Protein AF-A0A7S3BMH5-F1 (afdb_monomer)

Nearest PDB structures (foldseek):
  4hxt-assembly1_A  TM=9.741E-01  e=1.001E-05  synthetic construct
  5mfg-assembly1_C  TM=8.991E-01  e=2.736E-06  synthetic construct
  5mfg-assembly1_B  TM=8.985E-01  e=3.023E-06  synthetic construct
  5mfm-assembly5_E  TM=9.308E-01  e=2.117E-05  synthetic construct
  5mfo-assembly2_B  TM=9.147E-01  e=2.117E-05  synthetic construct

Foldseek 3Di:
DLVVLVVCVVVVVQLVLLVQCPDPDVVSNLVSLQNLLVQLQNDLVSLVVNVVSPNLLSLLVQLPPPDLSSNLSSLSNLLSSLLDVVCLVVNVVSVNLVSLVVCLVPHDPRSVVSSVSSVVSSPD

Structure (mmCIF, N/CA/C/O backbone):
data_AF-A0A7S3BMH5-F1
#
_entry.id   AF-A0A7S3BMH5-F1
#
loop_
_atom_site.group_PDB
_atom_site.id
_atom_site.type_symbol
_atom_site.label_atom_id
_atom_site.label_alt_id
_atom_site.label_comp_id
_atom_site.label_asym_id
_atom_site.label_entity_id
_atom_site.label_seq_id
_atom_site.pdbx_PDB_ins_code
_atom_site.Cartn_x
_atom_site.Cartn_y
_atom_site.Cartn_z
_atom_site.occupancy
_atom_site.B_iso_or_equiv
_atom_site.auth_seq_id
_atom_site.auth_comp_id
_atom_site.auth_asym_id
_atom_site.auth_atom_id
_atom_site.pdbx_PDB_model_num
ATOM 1 N N . SER A 1 1 ? 14.557 -10.795 2.566 1.00 72.88 1 SER A N 1
ATOM 2 C CA . SER A 1 1 ? 15.758 -10.285 1.864 1.00 72.88 1 SER A CA 1
ATOM 3 C C . SER A 1 1 ? 15.344 -9.810 0.478 1.00 72.88 1 SER A C 1
ATOM 5 O O . SER A 1 1 ? 14.370 -10.349 -0.036 1.00 72.88 1 SER A O 1
ATOM 7 N N . LYS A 1 2 ? 16.053 -8.846 -0.133 1.00 78.81 2 LYS A N 1
ATOM 8 C CA . LYS A 1 2 ? 15.723 -8.331 -1.483 1.00 78.81 2 LYS A CA 1
ATOM 9 C C . LYS A 1 2 ? 15.552 -9.442 -2.527 1.00 78.81 2 LYS A C 1
ATOM 11 O O . LYS A 1 2 ? 14.577 -9.452 -3.258 1.00 78.81 2 LYS A O 1
ATOM 16 N N . ARG A 1 3 ? 16.397 -10.475 -2.455 1.00 85.69 3 ARG A N 1
ATOM 17 C CA . ARG A 1 3 ? 16.303 -11.676 -3.298 1.00 85.69 3 ARG A CA 1
ATOM 18 C C . ARG A 1 3 ? 14.960 -12.418 -3.211 1.00 85.69 3 ARG A C 1
ATOM 20 O O . ARG A 1 3 ? 14.503 -12.963 -4.201 1.00 85.69 3 ARG A O 1
ATOM 27 N N . MET A 1 4 ? 14.326 -12.468 -2.036 1.00 89.00 4 MET A N 1
ATOM 28 C CA . MET A 1 4 ? 12.993 -13.075 -1.899 1.00 89.00 4 MET A CA 1
ATOM 29 C C . MET A 1 4 ? 11.909 -12.189 -2.522 1.00 89.00 4 MET A C 1
ATOM 31 O O . MET A 1 4 ? 10.960 -12.700 -3.099 1.00 89.00 4 MET A O 1
ATOM 35 N N . GLN A 1 5 ? 12.055 -10.867 -2.423 1.00 87.19 5 GLN A N 1
ATOM 36 C CA . GLN A 1 5 ? 11.116 -9.923 -3.032 1.00 87.19 5 GLN A CA 1
ATOM 37 C C . GLN A 1 5 ? 11.169 -10.010 -4.560 1.00 87.19 5 GLN A C 1
ATOM 39 O O . GLN A 1 5 ? 10.122 -10.072 -5.188 1.00 87.19 5 GLN A O 1
ATOM 44 N N . GLU A 1 6 ? 12.366 -10.105 -5.141 1.00 86.75 6 GLU A N 1
ATOM 45 C CA . GLU A 1 6 ? 12.558 -10.336 -6.581 1.00 86.75 6 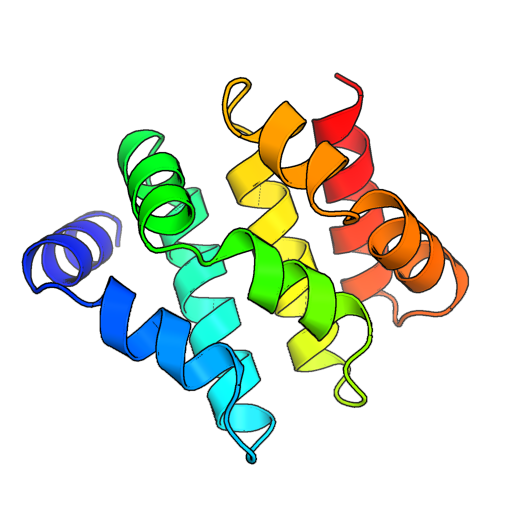GLU A CA 1
ATOM 46 C C . GLU A 1 6 ? 11.876 -11.635 -7.036 1.00 86.75 6 GLU A C 1
ATOM 48 O O . GLU A 1 6 ? 11.048 -11.602 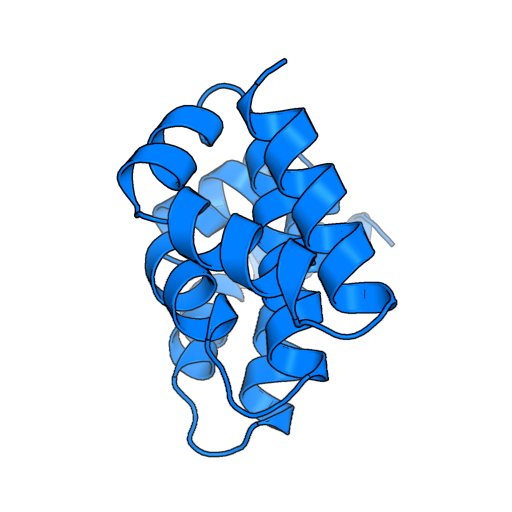-7.938 1.00 86.75 6 GLU A O 1
ATOM 53 N N . LEU A 1 7 ? 12.105 -12.752 -6.334 1.00 90.06 7 LEU A N 1
ATOM 54 C CA . LEU A 1 7 ? 11.458 -14.032 -6.657 1.00 90.06 7 LEU A CA 1
ATOM 55 C C . LEU A 1 7 ? 9.923 -13.976 -6.588 1.00 90.06 7 LEU A C 1
ATOM 57 O O . LEU A 1 7 ? 9.253 -14.620 -7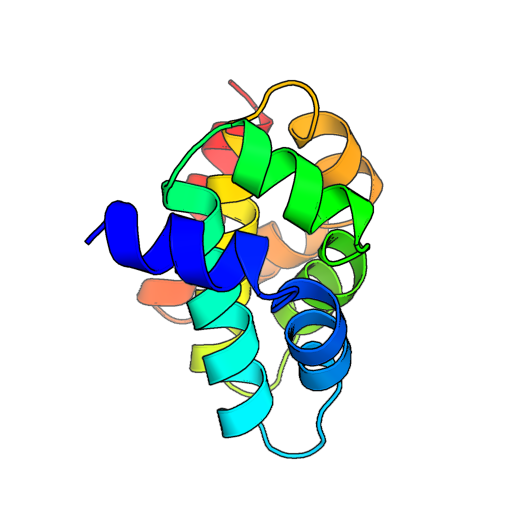.388 1.00 90.06 7 LEU A O 1
ATOM 61 N N . LEU A 1 8 ? 9.356 -13.228 -5.636 1.00 89.25 8 LEU A N 1
ATOM 62 C CA . LEU A 1 8 ? 7.904 -13.041 -5.541 1.00 89.25 8 LEU A CA 1
ATOM 63 C C . LEU A 1 8 ? 7.355 -12.233 -6.722 1.00 89.25 8 LEU A C 1
ATOM 65 O O . LEU A 1 8 ? 6.284 -12.553 -7.240 1.00 89.25 8 LEU A O 1
ATOM 69 N N . MET A 1 9 ? 8.075 -11.194 -7.144 1.00 90.88 9 MET A N 1
ATOM 70 C CA . MET A 1 9 ? 7.708 -10.391 -8.312 1.00 90.88 9 MET A CA 1
ATOM 71 C C . MET A 1 9 ? 7.758 -11.243 -9.585 1.00 90.88 9 MET A C 1
ATOM 73 O O . MET A 1 9 ? 6.779 -11.268 -10.328 1.00 90.88 9 MET A O 1
ATOM 77 N N . ASP A 1 10 ? 8.830 -12.019 -9.771 1.00 89.38 10 ASP A N 1
ATOM 78 C CA . ASP A 1 10 ? 9.000 -12.932 -10.910 1.00 89.38 10 ASP A CA 1
ATOM 79 C C . ASP A 1 10 ? 7.932 -14.039 -10.941 1.00 89.38 10 ASP A C 1
ATOM 81 O O . ASP A 1 10 ? 7.543 -14.512 -12.008 1.00 89.38 10 ASP A O 1
ATOM 85 N N . ALA A 1 11 ? 7.415 -14.436 -9.774 1.00 92.69 11 ALA A N 1
ATOM 86 C CA . ALA A 1 11 ? 6.322 -15.399 -9.646 1.00 92.69 11 ALA A CA 1
ATOM 87 C C . ALA A 1 11 ? 4.925 -14.803 -9.916 1.00 92.69 11 ALA A C 1
ATOM 89 O O . ALA A 1 11 ? 3.930 -15.520 -9.798 1.00 92.69 11 ALA A O 1
ATOM 90 N N . GLY A 1 12 ? 4.821 -13.513 -10.255 1.00 93.19 12 GLY A N 1
ATOM 91 C CA . GLY A 1 12 ? 3.544 -12.864 -10.559 1.00 93.19 12 GLY A CA 1
ATOM 92 C C . GLY A 1 12 ? 2.664 -12.647 -9.326 1.00 93.19 12 GLY A C 1
ATOM 93 O O . GLY A 1 12 ? 1.454 -12.849 -9.386 1.00 93.19 12 GLY A O 1
ATOM 94 N N . CYS A 1 13 ? 3.250 -12.253 -8.189 1.00 95.38 13 CYS A N 1
ATOM 95 C CA . CYS A 1 13 ? 2.489 -12.041 -6.952 1.00 95.38 13 CYS A CA 1
ATOM 96 C C . CYS A 1 13 ? 1.561 -10.811 -6.964 1.00 95.38 13 CYS A C 1
ATOM 98 O O . CYS A 1 13 ? 0.668 -10.733 -6.125 1.00 95.38 13 CYS A O 1
ATOM 100 N N . LEU A 1 14 ? 1.747 -9.848 -7.874 1.00 97.25 14 LEU A N 1
ATOM 101 C CA . LEU A 1 14 ? 1.022 -8.574 -7.818 1.00 97.25 14 LEU A CA 1
ATOM 102 C C . LEU A 1 14 ? -0.493 -8.696 -8.075 1.00 97.25 14 LEU A C 1
ATOM 104 O O . LEU A 1 14 ? -1.239 -8.203 -7.228 1.00 97.25 14 LEU A O 1
ATOM 108 N N . PRO A 1 15 ? -0.983 -9.377 -9.135 1.00 97.81 15 PRO A N 1
ATOM 109 C CA . PRO A 1 15 ? -2.422 -9.494 -9.376 1.00 97.81 15 PRO A CA 1
ATOM 110 C C . PRO A 1 15 ? -3.230 -10.041 -8.182 1.00 97.81 15 PRO A C 1
ATOM 112 O O . PRO A 1 15 ? -4.220 -9.411 -7.799 1.00 97.81 15 PRO A O 1
ATOM 115 N N . PRO A 1 16 ? -2.841 -11.160 -7.524 1.00 97.44 16 PRO A N 1
ATOM 116 C CA . PRO A 1 16 ? -3.592 -11.644 -6.367 1.00 97.44 16 PRO A CA 1
ATOM 117 C C . PRO A 1 16 ? -3.489 -10.701 -5.161 1.00 97.44 16 PRO A C 1
ATOM 119 O O . PRO A 1 16 ? -4.476 -10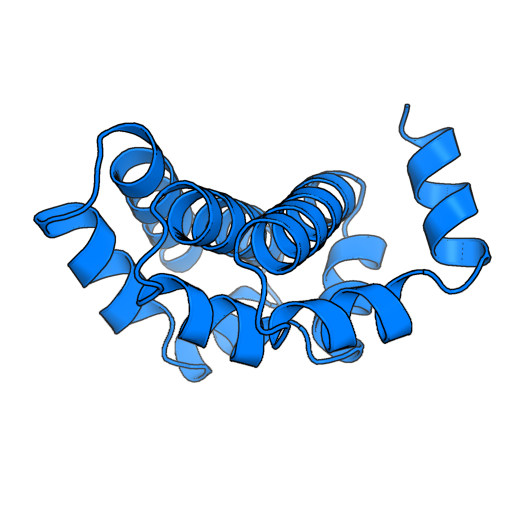.539 -4.446 1.00 97.44 16 PRO A O 1
ATOM 122 N N . LEU A 1 17 ? -2.344 -10.040 -4.949 1.00 97.56 17 LEU A N 1
ATOM 123 C CA . LEU A 1 17 ? -2.192 -9.067 -3.863 1.00 97.56 17 LEU A CA 1
ATOM 124 C C . LEU A 1 17 ? -3.096 -7.847 -4.062 1.00 97.56 17 LEU A C 1
ATOM 126 O O . LEU A 1 17 ? -3.732 -7.411 -3.107 1.00 97.56 17 LEU 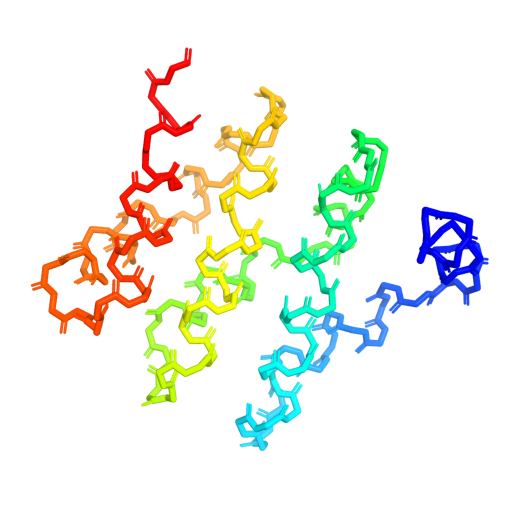A O 1
ATOM 130 N N . VAL A 1 18 ? -3.184 -7.315 -5.285 1.00 98.12 18 VAL A N 1
ATOM 131 C CA . VAL A 1 18 ? -4.060 -6.174 -5.598 1.00 98.12 18 VAL A CA 1
ATOM 132 C C . VAL A 1 18 ? -5.530 -6.556 -5.442 1.00 98.12 18 VAL A C 1
ATOM 134 O O . VAL A 1 18 ? -6.293 -5.787 -4.859 1.00 98.12 18 VAL A O 1
ATOM 137 N N . ALA A 1 19 ? -5.926 -7.760 -5.865 1.00 97.69 19 ALA A N 1
ATOM 138 C CA . ALA A 1 19 ? -7.289 -8.253 -5.660 1.00 97.69 19 ALA A CA 1
ATOM 139 C C . ALA A 1 19 ? -7.662 -8.357 -4.167 1.00 97.69 19 ALA A C 1
ATOM 141 O O . ALA A 1 19 ? -8.774 -8.004 -3.776 1.00 97.69 19 ALA A O 1
ATOM 142 N N . GLN A 1 20 ? -6.722 -8.787 -3.320 1.00 97.81 20 GLN A N 1
ATOM 143 C CA . GLN A 1 20 ? -6.933 -8.945 -1.877 1.00 97.81 20 GLN A CA 1
ATOM 144 C C . GLN A 1 20 ? -7.050 -7.624 -1.100 1.00 97.81 20 GLN A C 1
ATOM 146 O O . GLN A 1 20 ? -7.473 -7.636 0.055 1.00 97.81 20 GLN A O 1
ATOM 151 N N . LEU A 1 21 ? -6.741 -6.474 -1.710 1.00 97.56 21 LEU A N 1
ATOM 152 C CA . LEU A 1 21 ? -6.955 -5.165 -1.079 1.00 97.56 21 LEU A CA 1
ATOM 153 C C . LEU A 1 21 ? -8.442 -4.858 -0.840 1.00 97.56 21 LEU A C 1
ATOM 155 O O . LEU A 1 21 ? -8.758 -4.061 0.036 1.00 97.56 21 LEU A O 1
ATOM 159 N N . GLY A 1 22 ? -9.346 -5.505 -1.581 1.00 96.00 22 GLY A N 1
ATOM 160 C CA . GLY A 1 22 ? -10.799 -5.379 -1.424 1.00 96.00 22 GLY A CA 1
ATOM 161 C C . GLY A 1 22 ? -11.461 -6.513 -0.636 1.00 96.00 22 GLY A C 1
ATOM 162 O O . GLY A 1 22 ? -12.683 -6.638 -0.686 1.00 96.00 22 GLY A O 1
ATOM 163 N N . ASP A 1 23 ? -10.690 -7.370 0.041 1.00 98.12 23 ASP A N 1
ATOM 164 C CA . ASP A 1 23 ? -11.239 -8.518 0.771 1.00 98.12 23 ASP A CA 1
ATOM 165 C C . ASP A 1 23 ? -12.140 -8.083 1.943 1.00 98.12 23 ASP A C 1
ATOM 167 O O . ASP A 1 23 ? -11.951 -7.021 2.540 1.00 98.12 23 ASP A O 1
ATOM 171 N N . ALA A 1 24 ? -13.119 -8.913 2.304 1.00 96.88 24 ALA A N 1
ATOM 172 C CA . ALA A 1 24 ? -14.000 -8.648 3.437 1.00 96.88 24 ALA A CA 1
ATOM 173 C C . ALA A 1 24 ? -13.248 -8.701 4.781 1.00 96.88 24 ALA A C 1
ATOM 175 O O . ALA A 1 24 ? -13.585 -7.952 5.704 1.00 96.88 24 ALA A O 1
ATOM 176 N N . ASP A 1 25 ? -12.214 -9.538 4.887 1.00 97.75 25 ASP A N 1
ATOM 177 C CA . ASP A 1 25 ? -11.417 -9.687 6.101 1.00 97.75 25 ASP A CA 1
ATOM 178 C C . ASP A 1 25 ? -10.337 -8.585 6.201 1.00 97.75 25 ASP A C 1
ATOM 180 O O . ASP A 1 25 ? -9.437 -8.512 5.353 1.00 97.75 25 ASP A O 1
ATOM 184 N N . PRO A 1 26 ? -10.367 -7.730 7.245 1.00 97.31 26 PRO A N 1
ATOM 185 C CA . PRO A 1 26 ? -9.351 -6.698 7.446 1.00 97.31 26 PRO A CA 1
ATOM 186 C C . PRO A 1 26 ? -7.929 -7.255 7.578 1.00 97.31 26 PRO A C 1
ATOM 188 O O . PRO A 1 26 ? -6.986 -6.584 7.166 1.00 97.31 26 PRO A O 1
ATOM 191 N N . GLN A 1 27 ? -7.741 -8.472 8.094 1.00 97.62 27 GLN A N 1
ATOM 192 C CA . GLN A 1 27 ? -6.414 -9.087 8.182 1.00 97.62 27 GLN A CA 1
ATOM 193 C C . GLN A 1 27 ? -5.868 -9.451 6.800 1.00 97.62 27 GLN A C 1
ATOM 195 O O . GLN A 1 27 ? -4.677 -9.270 6.544 1.00 97.62 27 GLN A O 1
ATOM 200 N N . VAL A 1 28 ? -6.727 -9.909 5.885 1.00 98.06 28 VAL A N 1
ATOM 201 C CA . VAL A 1 28 ? -6.333 -10.175 4.494 1.00 98.06 28 VAL A CA 1
ATOM 202 C C . VAL A 1 28 ? -5.926 -8.870 3.814 1.00 98.06 28 VAL A C 1
ATOM 204 O O . VAL A 1 28 ? -4.818 -8.786 3.277 1.00 98.06 28 VAL A O 1
ATOM 207 N N . ARG A 1 29 ? -6.749 -7.820 3.938 1.00 98.06 29 ARG A N 1
ATOM 208 C CA . ARG A 1 29 ? -6.427 -6.484 3.410 1.00 98.06 29 ARG A CA 1
ATOM 209 C C . ARG A 1 29 ? -5.120 -5.934 3.984 1.00 98.06 29 ARG A C 1
ATOM 211 O O . ARG A 1 29 ? -4.267 -5.447 3.239 1.00 98.06 29 ARG A O 1
ATOM 218 N N . ALA A 1 30 ? -4.930 -6.037 5.300 1.00 97.81 30 ALA A N 1
ATOM 219 C CA . ALA A 1 30 ? -3.735 -5.558 5.987 1.00 97.81 30 ALA A CA 1
ATOM 220 C C . ALA A 1 30 ? -2.478 -6.296 5.515 1.00 97.81 30 ALA A C 1
ATOM 222 O O . ALA A 1 30 ? -1.457 -5.655 5.258 1.00 97.81 30 ALA A O 1
ATOM 223 N N . ASN A 1 31 ? -2.540 -7.620 5.368 1.00 97.88 31 ASN A N 1
ATOM 224 C CA . ASN A 1 31 ? -1.411 -8.422 4.899 1.00 97.88 31 ASN A CA 1
ATOM 225 C C . ASN A 1 31 ? -1.078 -8.133 3.431 1.00 97.88 31 ASN A C 1
ATOM 227 O O . ASN A 1 31 ? 0.102 -8.012 3.088 1.00 97.88 31 ASN A O 1
ATOM 231 N N . ALA A 1 32 ? -2.090 -7.952 2.580 1.00 98.25 32 ALA A N 1
ATOM 232 C CA . ALA A 1 32 ? -1.897 -7.560 1.187 1.00 98.25 32 ALA A CA 1
ATOM 233 C C . ALA A 1 32 ? -1.209 -6.187 1.088 1.00 98.25 32 ALA A C 1
ATOM 235 O O . ALA A 1 32 ? -0.141 -6.069 0.480 1.00 98.25 32 ALA A O 1
ATOM 236 N N . ALA A 1 33 ? -1.735 -5.171 1.780 1.00 98.25 33 ALA A N 1
ATOM 237 C CA . ALA A 1 33 ? -1.134 -3.837 1.813 1.00 98.25 33 ALA A CA 1
ATOM 238 C C . ALA A 1 33 ? 0.274 -3.835 2.432 1.00 98.25 33 ALA A C 1
ATOM 240 O O . ALA A 1 33 ? 1.171 -3.171 1.916 1.00 98.25 33 ALA A O 1
ATOM 241 N N . GLY A 1 34 ? 0.504 -4.605 3.500 1.00 97.62 34 GLY A N 1
ATOM 242 C CA . GLY A 1 34 ? 1.817 -4.731 4.144 1.00 97.62 34 GLY A CA 1
ATOM 243 C C . GLY A 1 34 ? 2.858 -5.408 3.246 1.00 97.62 34 GLY A C 1
ATOM 244 O O . GLY A 1 34 ? 4.033 -5.024 3.231 1.00 97.62 34 GLY A O 1
ATOM 245 N N . THR A 1 35 ? 2.420 -6.369 2.431 1.00 97.56 35 THR A N 1
ATOM 246 C CA . THR A 1 35 ? 3.272 -7.008 1.422 1.00 97.56 35 THR A CA 1
ATOM 247 C C . THR A 1 35 ? 3.642 -6.011 0.326 1.00 97.56 35 THR A C 1
ATOM 249 O O . THR A 1 35 ? 4.827 -5.849 0.033 1.00 97.56 35 THR A O 1
ATOM 252 N N . LEU A 1 36 ? 2.670 -5.268 -0.215 1.00 97.94 36 LEU A N 1
ATOM 253 C CA . LEU A 1 36 ? 2.923 -4.217 -1.209 1.00 97.94 36 LEU A CA 1
ATOM 254 C C . LEU A 1 36 ? 3.819 -3.101 -0.659 1.00 97.94 36 LEU A C 1
ATOM 256 O O . LEU A 1 36 ? 4.719 -2.641 -1.359 1.00 97.94 36 LEU A O 1
ATOM 260 N N . TRP A 1 37 ? 3.636 -2.708 0.603 1.00 97.38 37 TRP A N 1
ATOM 261 C CA . TRP A 1 37 ? 4.516 -1.758 1.285 1.00 97.38 37 TRP A CA 1
ATOM 262 C C . TRP A 1 37 ? 5.970 -2.245 1.292 1.00 97.38 37 TRP A C 1
ATOM 264 O O . TRP A 1 37 ? 6.882 -1.501 0.913 1.00 97.38 37 TRP A O 1
ATOM 274 N N . SER A 1 38 ? 6.179 -3.510 1.659 1.00 96.38 38 SER A N 1
ATOM 275 C CA . SER A 1 38 ? 7.506 -4.126 1.686 1.00 96.38 38 SER A CA 1
ATOM 276 C C . SER A 1 38 ? 8.129 -4.226 0.291 1.00 96.38 38 SER A C 1
ATOM 278 O O . SER A 1 38 ? 9.325 -3.982 0.139 1.00 96.38 38 SER A O 1
ATOM 280 N N . LEU A 1 39 ? 7.340 -4.570 -0.732 1.00 95.62 39 LEU A N 1
ATOM 281 C CA . LEU A 1 39 ? 7.799 -4.649 -2.124 1.00 95.62 39 LEU A CA 1
ATOM 282 C C . LEU A 1 39 ? 8.162 -3.263 -2.682 1.00 95.62 39 LEU A C 1
ATOM 284 O O . LEU A 1 39 ? 9.222 -3.104 -3.281 1.00 95.62 39 LEU A O 1
ATOM 288 N N . ALA A 1 40 ? 7.367 -2.232 -2.387 1.00 95.69 40 ALA A N 1
ATOM 289 C CA . ALA A 1 40 ? 7.640 -0.858 -2.811 1.00 95.69 40 ALA A CA 1
ATOM 290 C C . ALA A 1 40 ? 8.958 -0.285 -2.240 1.00 95.69 40 ALA A C 1
ATOM 292 O O . ALA A 1 40 ? 9.537 0.639 -2.818 1.00 95.69 40 ALA A O 1
ATOM 293 N N . ASP A 1 41 ? 9.460 -0.830 -1.126 1.00 93.19 41 ASP A N 1
ATOM 294 C CA . ASP A 1 41 ? 10.770 -0.478 -0.555 1.00 93.19 41 ASP A CA 1
ATOM 295 C C . ASP A 1 41 ? 11.953 -1.064 -1.356 1.00 93.19 41 ASP A C 1
ATOM 297 O O . ASP A 1 41 ? 13.077 -0.564 -1.290 1.00 93.19 41 ASP A O 1
ATOM 301 N N . ALA A 1 42 ? 11.719 -2.129 -2.131 1.00 90.81 42 ALA A N 1
ATOM 302 C CA . ALA A 1 42 ? 12.780 -2.957 -2.698 1.00 90.81 42 ALA A CA 1
ATOM 303 C C . ALA A 1 42 ? 13.587 -2.247 -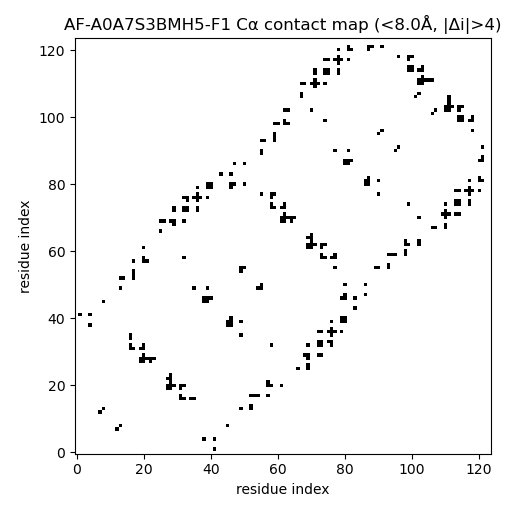3.800 1.00 90.81 42 ALA A C 1
ATOM 305 O O . ALA A 1 42 ? 14.828 -2.216 -3.745 1.00 90.81 42 ALA A O 1
ATOM 306 N N . SER A 1 43 ? 12.890 -1.695 -4.801 1.00 91.38 43 SER A N 1
ATOM 307 C CA . SER A 1 43 ? 13.471 -1.071 -5.997 1.00 91.38 43 SER A CA 1
ATOM 308 C C . SER A 1 43 ? 12.493 -0.110 -6.689 1.00 91.38 43 SER A C 1
ATOM 310 O O . SER A 1 43 ? 11.290 -0.132 -6.432 1.00 91.38 43 SER A O 1
ATOM 312 N N . ALA A 1 44 ? 13.010 0.738 -7.586 1.00 92.19 44 ALA A N 1
ATOM 313 C CA . ALA A 1 44 ? 12.180 1.614 -8.418 1.00 92.19 44 ALA A CA 1
ATOM 314 C C . ALA A 1 44 ? 11.266 0.814 -9.358 1.00 92.19 44 ALA A C 1
ATOM 316 O O . ALA A 1 44 ? 10.080 1.120 -9.450 1.00 92.19 44 ALA A O 1
ATOM 317 N N . ASP A 1 45 ? 11.787 -0.256 -9.959 1.00 93.44 45 ASP A N 1
ATOM 318 C CA . ASP A 1 45 ? 11.026 -1.123 -10.864 1.00 93.44 45 ASP A CA 1
ATOM 319 C C . ASP A 1 45 ? 9.865 -1.822 -10.149 1.00 93.44 45 ASP A C 1
ATOM 321 O O . ASP A 1 45 ? 8.769 -1.929 -10.701 1.00 93.44 45 ASP A O 1
ATOM 325 N N . SER A 1 46 ? 10.061 -2.240 -8.890 1.00 94.62 46 SER A N 1
ATOM 326 C CA . SER A 1 46 ? 8.977 -2.815 -8.087 1.00 94.62 46 SER A CA 1
ATOM 327 C C . SER A 1 46 ? 7.874 -1.788 -7.833 1.00 94.62 46 SER A C 1
ATOM 329 O O . SER A 1 46 ? 6.699 -2.105 -8.006 1.00 94.62 46 SER A O 1
ATOM 331 N N . ARG A 1 47 ? 8.231 -0.535 -7.512 1.00 96.38 47 ARG A N 1
ATOM 332 C CA . ARG A 1 47 ? 7.250 0.549 -7.340 1.00 96.38 47 ARG A CA 1
ATOM 333 C C . ARG A 1 47 ? 6.425 0.784 -8.604 1.00 96.38 47 ARG A C 1
ATOM 335 O O . ARG A 1 47 ? 5.206 0.903 -8.505 1.00 96.38 47 ARG A O 1
ATOM 342 N N . LEU A 1 48 ? 7.077 0.844 -9.766 1.00 96.06 48 LEU A N 1
ATOM 343 C CA . LEU A 1 48 ? 6.396 1.016 -11.053 1.00 96.06 48 LEU A CA 1
ATOM 344 C C . LEU A 1 48 ? 5.461 -0.162 -11.343 1.00 96.06 48 LEU A C 1
ATOM 346 O O . LEU A 1 48 ? 4.281 0.053 -11.594 1.00 96.06 48 LEU A O 1
ATOM 350 N N . SER A 1 49 ? 5.945 -1.394 -11.174 1.00 96.56 49 SER A N 1
ATOM 351 C CA . SER A 1 49 ? 5.149 -2.609 -11.394 1.00 96.56 49 SER A CA 1
ATOM 352 C C . SER A 1 49 ? 3.903 -2.660 -10.499 1.00 96.56 49 SER A C 1
ATOM 354 O O . SER A 1 49 ? 2.811 -2.954 -10.973 1.00 96.56 49 SER A O 1
ATOM 356 N N . ILE A 1 50 ? 4.035 -2.312 -9.212 1.00 97.62 50 ILE A N 1
ATOM 357 C CA . ILE A 1 50 ? 2.900 -2.223 -8.274 1.00 97.62 50 ILE A CA 1
ATOM 358 C C . ILE A 1 50 ? 1.879 -1.179 -8.746 1.00 97.62 50 ILE A C 1
ATOM 360 O O . ILE A 1 50 ? 0.669 -1.402 -8.679 1.00 97.62 50 ILE A O 1
ATOM 364 N N . ALA A 1 51 ? 2.356 -0.018 -9.196 1.00 96.69 51 ALA A N 1
ATOM 365 C CA . ALA A 1 51 ? 1.485 1.047 -9.669 1.00 96.69 51 ALA A CA 1
ATOM 366 C C . ALA A 1 51 ? 0.761 0.669 -10.969 1.00 96.69 51 ALA A C 1
ATOM 368 O O . ALA A 1 51 ? -0.406 1.034 -11.136 1.00 96.69 51 ALA A O 1
ATOM 369 N N . ASP A 1 52 ? 1.438 -0.035 -11.874 1.00 96.88 52 ASP A N 1
ATOM 370 C CA . ASP A 1 52 ? 0.913 -0.454 -13.175 1.00 96.88 52 ASP A CA 1
AT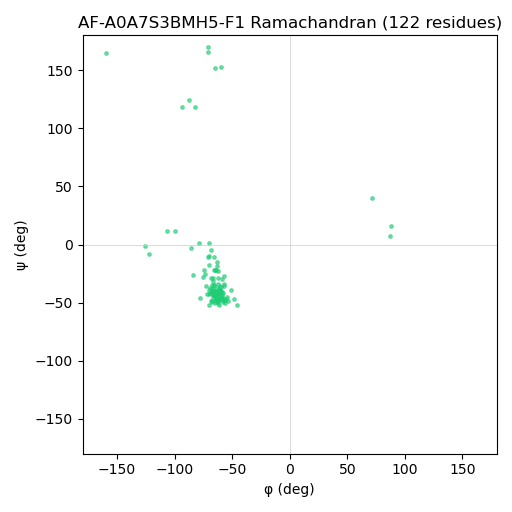OM 371 C C . ASP A 1 52 ? -0.073 -1.623 -13.065 1.00 96.88 52 ASP A C 1
ATOM 373 O O . ASP A 1 52 ? -1.034 -1.663 -13.828 1.00 96.88 52 ASP A O 1
ATOM 377 N N . GLU A 1 53 ? 0.056 -2.469 -12.035 1.00 97.69 53 GLU A N 1
ATOM 378 C CA . GLU A 1 53 ? -0.984 -3.436 -11.636 1.00 97.69 53 GLU A CA 1
ATOM 379 C C . GLU A 1 53 ? -2.240 -2.748 -11.048 1.00 97.69 53 GLU A C 1
ATOM 381 O O . GLU A 1 53 ? -3.243 -3.386 -10.745 1.00 97.69 53 GLU A O 1
ATOM 386 N N . GLY A 1 54 ? -2.221 -1.422 -10.871 1.00 96.69 54 GLY A N 1
ATOM 387 C CA . GLY A 1 54 ? -3.393 -0.651 -10.448 1.00 96.69 54 GLY A CA 1
ATOM 388 C C . GLY A 1 54 ? -3.579 -0.538 -8.934 1.00 96.69 54 GLY A C 1
ATOM 389 O O . GLY A 1 54 ? -4.641 -0.112 -8.483 1.00 96.69 54 GLY A O 1
ATOM 390 N N . ALA A 1 55 ? -2.552 -0.836 -8.132 1.00 97.81 55 ALA A N 1
ATOM 391 C CA . ALA A 1 55 ? -2.656 -0.833 -6.670 1.00 97.81 55 ALA A CA 1
ATOM 392 C C . ALA A 1 55 ? -2.949 0.547 -6.044 1.00 97.81 55 ALA A C 1
ATOM 394 O O . ALA A 1 55 ? -3.437 0.616 -4.919 1.00 97.81 55 ALA A O 1
ATOM 395 N N . ILE A 1 56 ? -2.650 1.658 -6.735 1.00 97.38 56 ILE A N 1
ATOM 396 C CA . ILE A 1 56 ? -2.745 3.012 -6.152 1.00 97.38 56 ILE A CA 1
ATOM 397 C C . ILE A 1 56 ? -4.171 3.335 -5.691 1.00 97.38 56 ILE A C 1
ATOM 399 O O . ILE A 1 56 ? -4.336 3.824 -4.578 1.00 97.38 56 ILE A O 1
ATOM 403 N N . ALA A 1 57 ? -5.190 3.086 -6.518 1.00 96.81 57 ALA A N 1
ATOM 404 C CA . ALA A 1 57 ? -6.562 3.463 -6.174 1.00 96.81 57 ALA A CA 1
ATOM 405 C C . ALA A 1 57 ? -7.097 2.685 -4.951 1.00 96.81 57 ALA A C 1
ATOM 407 O O . ALA A 1 57 ? -7.501 3.345 -3.991 1.00 96.81 57 ALA A O 1
ATOM 408 N N . PRO A 1 58 ? -6.995 1.340 -4.888 1.00 97.88 58 PRO A N 1
ATOM 409 C CA . PRO A 1 58 ? -7.367 0.590 -3.687 1.00 97.88 58 PRO A CA 1
ATOM 410 C C . PRO A 1 58 ? -6.596 1.029 -2.435 1.00 97.88 58 PRO A C 1
ATOM 412 O O . PRO A 1 58 ? -7.186 1.222 -1.376 1.00 97.88 58 PRO A O 1
ATOM 415 N N . LEU A 1 59 ? -5.283 1.275 -2.549 1.00 98.12 59 LEU A N 1
ATOM 416 C CA . LEU A 1 59 ? -4.481 1.763 -1.420 1.00 98.12 59 LEU A CA 1
ATOM 417 C C . LEU A 1 59 ? -4.950 3.138 -0.919 1.00 98.12 59 LEU A C 1
ATOM 419 O O . LEU A 1 59 ? -4.883 3.404 0.278 1.00 98.12 59 LEU A O 1
ATOM 423 N N . VAL A 1 60 ? -5.432 4.015 -1.805 1.00 97.31 60 VAL A N 1
ATOM 424 C CA . VAL A 1 60 ? -6.015 5.306 -1.406 1.00 97.31 60 VAL A CA 1
ATOM 425 C C . VAL A 1 60 ? -7.346 5.118 -0.677 1.00 97.31 60 VAL A C 1
ATOM 427 O O . VAL A 1 60 ? -7.571 5.781 0.336 1.00 97.31 60 VAL A O 1
ATOM 430 N N . GLU A 1 61 ? -8.210 4.218 -1.142 1.00 96.69 61 GLU A N 1
ATOM 431 C CA . GLU A 1 61 ? -9.492 3.919 -0.484 1.00 96.69 61 GLU A CA 1
ATOM 432 C C . GLU A 1 61 ? -9.282 3.382 0.942 1.00 96.69 61 GLU A C 1
ATOM 434 O O . GLU A 1 61 ? -9.928 3.839 1.894 1.00 96.69 61 GLU A O 1
ATOM 439 N N . MET A 1 62 ? -8.290 2.506 1.115 1.00 97.31 62 MET A N 1
ATOM 440 C CA . MET A 1 62 ? -7.911 1.906 2.401 1.00 97.31 62 MET A CA 1
ATOM 441 C C . MET A 1 62 ? -7.405 2.916 3.443 1.00 97.31 62 MET A C 1
ATOM 443 O O . MET A 1 62 ? -7.382 2.607 4.634 1.00 97.31 62 MET A O 1
ATOM 447 N N . LEU A 1 63 ? -7.060 4.151 3.057 1.00 96.38 63 LEU A N 1
ATOM 448 C CA . LEU A 1 63 ? -6.747 5.213 4.027 1.00 96.38 63 LEU A CA 1
ATOM 449 C C . LEU A 1 63 ? -7.944 5.575 4.917 1.00 96.38 63 LEU A C 1
ATOM 451 O O . LEU A 1 63 ? -7.766 6.194 5.963 1.00 96.38 63 LEU A O 1
ATOM 455 N N . SER A 1 64 ? -9.153 5.206 4.495 1.00 95.00 64 SER A N 1
ATOM 456 C CA . SER A 1 64 ? -10.398 5.395 5.241 1.00 95.00 64 SER A CA 1
ATOM 457 C C . SER A 1 64 ? -10.966 4.102 5.835 1.00 95.00 64 SER A C 1
ATOM 459 O O . SER A 1 64 ? -12.105 4.102 6.299 1.00 95.00 64 SER A O 1
ATOM 461 N N . ASP A 1 65 ? -10.189 3.013 5.834 1.00 96.50 65 ASP A N 1
ATOM 462 C CA . ASP A 1 65 ? -10.616 1.730 6.396 1.00 96.50 65 ASP A CA 1
ATOM 463 C C . ASP A 1 65 ? -10.948 1.859 7.891 1.00 96.50 65 ASP A C 1
ATOM 465 O O . ASP A 1 65 ? -10.422 2.725 8.590 1.00 96.50 65 ASP A O 1
ATOM 469 N N . VAL A 1 66 ? -11.830 0.998 8.391 1.00 93.25 66 VAL A N 1
ATOM 470 C CA . VAL A 1 66 ? -12.170 0.942 9.819 1.00 93.25 66 VAL A CA 1
ATOM 471 C C . VAL A 1 66 ? -11.046 0.323 10.650 1.00 93.25 66 VAL A C 1
ATOM 473 O O . VAL A 1 66 ? -10.948 0.605 11.844 1.00 93.25 66 VAL A O 1
ATOM 476 N N . ASP A 1 67 ? -10.208 -0.512 10.032 1.00 96.44 67 ASP A N 1
ATOM 477 C CA . ASP A 1 67 ? -9.074 -1.158 10.677 1.00 96.44 67 ASP A CA 1
ATOM 478 C C . ASP A 1 67 ? -7.814 -0.282 10.612 1.00 96.44 67 ASP A C 1
ATOM 480 O O . ASP A 1 67 ? -7.330 0.130 9.556 1.00 96.44 67 ASP A O 1
ATOM 484 N N . GLU A 1 68 ? -7.248 -0.009 11.783 1.00 93.69 68 GLU A N 1
ATOM 485 C CA . GLU A 1 68 ? -6.101 0.888 11.945 1.00 93.69 68 GLU A CA 1
ATOM 486 C C . GLU A 1 68 ? -4.806 0.318 11.341 1.00 93.69 68 GLU A C 1
ATOM 488 O O . GLU A 1 68 ? -3.935 1.076 10.900 1.00 93.69 68 GLU A O 1
ATOM 493 N N . THR A 1 69 ? -4.669 -1.010 11.304 1.00 96.06 69 THR A N 1
ATOM 494 C CA . THR A 1 69 ? -3.514 -1.677 10.690 1.00 96.06 69 THR A CA 1
ATOM 495 C C . THR A 1 69 ? -3.588 -1.546 9.177 1.00 96.06 69 THR A C 1
ATOM 497 O O . THR A 1 69 ? -2.587 -1.210 8.538 1.00 96.06 69 THR A O 1
ATOM 500 N N . VAL A 1 70 ? -4.785 -1.726 8.610 1.00 98.00 70 VAL A N 1
ATOM 501 C CA . VAL A 1 70 ? -5.047 -1.495 7.186 1.00 98.00 70 VAL A CA 1
ATOM 502 C C . VAL A 1 70 ? -4.670 -0.066 6.788 1.00 98.00 70 VAL A C 1
ATOM 504 O O . VAL A 1 70 ? -3.881 0.120 5.857 1.00 98.00 70 VAL A O 1
ATOM 507 N N . GLN A 1 71 ? -5.144 0.935 7.538 1.00 97.06 71 GLN A N 1
ATOM 508 C CA . GLN A 1 71 ? -4.808 2.344 7.301 1.00 97.06 71 GLN A CA 1
ATOM 509 C C . GLN A 1 71 ? -3.292 2.591 7.306 1.00 97.06 71 GLN A C 1
ATOM 511 O O . GLN A 1 71 ? -2.756 3.267 6.422 1.00 97.06 71 GLN A O 1
ATOM 516 N N . ALA A 1 72 ? -2.584 2.058 8.308 1.00 95.50 72 ALA A N 1
ATOM 517 C CA . ALA A 1 72 ? -1.150 2.275 8.459 1.00 95.50 72 ALA A CA 1
ATOM 518 C C . ALA A 1 72 ? -0.338 1.621 7.333 1.00 95.50 72 ALA A C 1
ATOM 520 O O . ALA A 1 72 ? 0.566 2.257 6.787 1.00 95.50 72 ALA A O 1
ATOM 521 N N . HIS A 1 73 ? -0.672 0.384 6.955 1.00 98.19 73 HIS A N 1
ATOM 522 C CA . HIS A 1 73 ? -0.009 -0.310 5.851 1.00 98.19 73 HIS A CA 1
ATOM 523 C C . HIS A 1 73 ? -0.283 0.367 4.508 1.00 98.19 73 HIS A C 1
ATOM 525 O O . HIS A 1 73 ? 0.646 0.542 3.721 1.00 98.19 73 HIS A O 1
ATOM 531 N N . ALA A 1 74 ? -1.517 0.819 4.267 1.00 97.94 74 ALA A N 1
ATOM 532 C CA . ALA A 1 74 ? -1.863 1.571 3.065 1.00 97.94 74 ALA A CA 1
ATOM 533 C C . ALA A 1 74 ? -1.068 2.885 2.970 1.00 97.94 74 ALA A C 1
ATOM 535 O O . ALA A 1 74 ? -0.438 3.166 1.947 1.00 97.94 74 ALA A O 1
ATOM 536 N N . ALA A 1 75 ? -1.002 3.653 4.063 1.00 97.31 75 ALA A N 1
ATOM 537 C CA . ALA A 1 75 ? -0.196 4.871 4.125 1.00 97.31 75 ALA A CA 1
ATOM 538 C C . ALA A 1 75 ? 1.306 4.584 3.932 1.00 97.31 75 ALA A C 1
ATOM 540 O O . ALA A 1 75 ? 1.989 5.329 3.229 1.00 97.31 75 ALA A O 1
ATOM 541 N N . GLY A 1 76 ? 1.821 3.494 4.510 1.00 97.19 76 GLY A N 1
ATOM 542 C CA . GLY A 1 76 ? 3.206 3.047 4.335 1.00 97.19 76 GLY A CA 1
ATOM 543 C C . GLY A 1 76 ? 3.532 2.661 2.889 1.00 97.19 76 GLY A C 1
ATOM 544 O O . GLY A 1 76 ? 4.569 3.070 2.359 1.00 97.19 76 GLY A O 1
ATOM 545 N N . ALA A 1 77 ? 2.627 1.945 2.219 1.00 97.94 77 ALA A N 1
ATOM 546 C CA . ALA A 1 77 ? 2.763 1.605 0.807 1.00 97.94 77 ALA A CA 1
ATOM 547 C C . ALA A 1 77 ? 2.787 2.864 -0.068 1.00 97.94 77 ALA A C 1
ATOM 549 O O . ALA A 1 77 ? 3.723 3.046 -0.847 1.00 97.94 77 ALA A O 1
ATOM 550 N N . LEU A 1 78 ? 1.828 3.780 0.113 1.00 97.75 78 LEU A N 1
ATOM 551 C CA . LEU A 1 78 ? 1.787 5.043 -0.631 1.00 97.75 78 LEU A CA 1
ATOM 552 C C . LEU A 1 78 ? 3.026 5.910 -0.374 1.00 97.75 78 LEU A C 1
ATOM 554 O O . LEU A 1 78 ? 3.557 6.489 -1.319 1.00 97.75 78 LEU A O 1
ATOM 558 N N . ARG A 1 79 ? 3.538 5.952 0.865 1.00 96.56 79 ARG A N 1
ATOM 559 C CA . ARG A 1 79 ? 4.800 6.634 1.203 1.00 96.56 79 ARG A CA 1
ATOM 560 C C . ARG A 1 79 ? 5.963 6.114 0.363 1.00 96.56 79 ARG A C 1
ATOM 562 O O . ARG A 1 79 ? 6.737 6.915 -0.157 1.00 96.56 79 ARG A O 1
ATOM 569 N N . ASN A 1 80 ? 6.102 4.792 0.262 1.00 97.00 80 ASN A N 1
ATOM 570 C CA . ASN A 1 80 ? 7.185 4.164 -0.491 1.00 97.00 80 ASN A CA 1
ATOM 571 C C . ASN A 1 80 ? 7.010 4.358 -1.996 1.00 97.00 80 ASN A C 1
ATOM 573 O O . ASN A 1 80 ? 7.968 4.713 -2.676 1.00 97.00 80 ASN A O 1
ATOM 577 N N . LEU A 1 81 ? 5.791 4.214 -2.519 1.00 96.75 81 LEU A N 1
ATOM 578 C CA . LEU A 1 81 ? 5.506 4.495 -3.927 1.00 96.75 81 LEU A CA 1
ATOM 579 C C . LE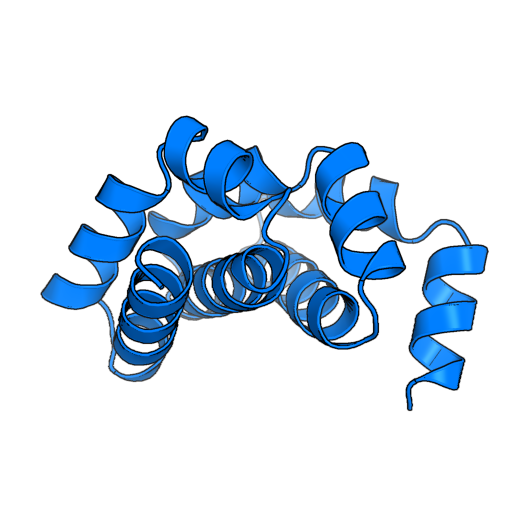U A 1 81 ? 5.828 5.955 -4.292 1.00 96.75 81 LEU A C 1
ATOM 581 O O . LEU A 1 81 ? 6.431 6.197 -5.336 1.00 96.75 81 LEU A O 1
ATOM 585 N N . ALA A 1 82 ? 5.521 6.910 -3.407 1.00 95.38 82 ALA A N 1
ATOM 586 C CA . ALA A 1 82 ? 5.808 8.335 -3.594 1.00 95.38 82 ALA A CA 1
ATOM 587 C C . ALA A 1 82 ? 7.309 8.680 -3.630 1.00 95.38 82 ALA A C 1
ATOM 589 O O . ALA A 1 82 ? 7.660 9.777 -4.038 1.00 95.38 82 ALA A O 1
ATOM 590 N N . GLN A 1 83 ? 8.212 7.757 -3.277 1.00 93.12 83 GLN A N 1
ATOM 591 C CA . GLN A 1 83 ? 9.656 7.955 -3.487 1.00 93.12 83 GLN A CA 1
ATOM 592 C C . GLN A 1 83 ? 10.057 7.901 -4.972 1.00 93.12 83 GLN A C 1
ATOM 594 O O . GLN A 1 83 ? 11.206 8.182 -5.309 1.00 93.12 83 GLN A O 1
ATOM 599 N N . SER A 1 84 ? 9.147 7.490 -5.864 1.00 92.88 84 SER A N 1
ATOM 600 C CA . SER A 1 84 ? 9.328 7.597 -7.310 1.00 92.88 84 SER A CA 1
ATOM 601 C C . SER A 1 84 ? 8.710 8.907 -7.822 1.00 92.88 84 SER A C 1
ATOM 603 O O . SER A 1 84 ? 7.483 9.043 -7.755 1.00 92.88 84 SER A O 1
ATOM 605 N N . PRO A 1 85 ? 9.500 9.827 -8.415 1.00 87.62 85 PRO A N 1
ATOM 606 C CA . PRO A 1 85 ? 8.986 11.085 -8.976 1.00 87.62 85 PRO A CA 1
ATOM 607 C C . PRO A 1 85 ? 7.900 10.888 -10.044 1.00 87.62 85 PRO A C 1
ATOM 609 O O . PRO A 1 85 ? 7.038 11.739 -10.264 1.00 87.62 85 PRO A O 1
ATOM 612 N N . GLU A 1 86 ? 7.926 9.749 -10.736 1.00 89.06 86 GLU A N 1
ATOM 613 C CA . GLU A 1 86 ? 6.896 9.397 -11.711 1.00 89.06 86 GLU A CA 1
ATOM 614 C C . GLU A 1 86 ? 5.550 9.081 -11.040 1.00 89.06 86 GLU A C 1
ATOM 616 O O . GLU A 1 86 ? 4.487 9.474 -11.534 1.00 89.06 86 GLU A O 1
ATOM 621 N N . LEU A 1 87 ? 5.591 8.394 -9.896 1.00 93.38 87 LEU A N 1
ATOM 622 C CA . LEU A 1 87 ? 4.398 7.934 -9.190 1.00 93.38 87 LEU A CA 1
ATOM 623 C C . LEU A 1 87 ? 3.799 9.000 -8.280 1.00 93.38 87 LEU A C 1
ATOM 625 O O . LEU A 1 87 ? 2.589 8.984 -8.067 1.00 93.38 87 LEU A O 1
ATOM 629 N N . GLU A 1 88 ? 4.603 9.947 -7.804 1.00 90.12 88 GLU A N 1
ATOM 630 C CA . GLU A 1 88 ? 4.169 11.082 -6.985 1.00 90.12 88 GLU A CA 1
ATOM 631 C C . GLU A 1 88 ? 2.910 11.755 -7.563 1.00 90.12 88 GLU A C 1
ATOM 633 O O . GLU A 1 88 ? 1.862 11.841 -6.914 1.00 90.12 88 GLU A O 1
ATOM 638 N N . ARG A 1 89 ? 2.953 12.115 -8.855 1.00 88.00 89 ARG A N 1
ATOM 639 C CA . ARG A 1 89 ? 1.814 12.730 -9.555 1.00 88.00 89 ARG A CA 1
ATOM 640 C C . ARG A 1 89 ? 0.616 11.796 -9.696 1.00 88.00 89 ARG A C 1
ATOM 642 O O . ARG A 1 89 ? -0.518 12.274 -9.665 1.00 88.00 89 ARG A O 1
ATOM 649 N N . ARG A 1 90 ? 0.836 10.490 -9.883 1.00 92.31 90 ARG A N 1
ATOM 650 C CA . ARG A 1 90 ? -0.246 9.489 -9.977 1.00 92.31 90 ARG A CA 1
ATOM 651 C C . ARG A 1 90 ? -0.969 9.369 -8.637 1.00 92.31 90 ARG A C 1
ATOM 653 O O . ARG A 1 90 ? -2.195 9.410 -8.610 1.00 92.31 90 ARG A O 1
ATOM 660 N N . ILE A 1 91 ? -0.219 9.313 -7.540 1.00 93.00 91 ILE A N 1
ATOM 661 C CA . ILE A 1 91 ? -0.744 9.237 -6.171 1.00 93.00 91 ILE A CA 1
ATOM 662 C C . ILE A 1 91 ? -1.521 10.510 -5.818 1.00 93.00 91 ILE A C 1
ATOM 664 O O . ILE A 1 91 ? -2.652 10.429 -5.337 1.00 93.00 91 ILE A O 1
ATOM 668 N N . ALA A 1 92 ? -0.964 11.689 -6.118 1.00 87.81 92 ALA A N 1
ATOM 669 C CA . ALA A 1 92 ? -1.633 12.964 -5.868 1.00 87.81 92 ALA A CA 1
ATOM 670 C C . ALA A 1 92 ? -2.957 13.085 -6.646 1.00 87.81 92 ALA A C 1
ATOM 672 O O . ALA A 1 92 ? -3.987 13.439 -6.069 1.00 87.81 92 ALA A O 1
ATOM 673 N N . LYS A 1 93 ? -2.957 12.730 -7.941 1.00 86.75 93 LYS A N 1
ATOM 674 C CA . LYS A 1 93 ? -4.170 12.716 -8.779 1.00 86.75 93 LYS A CA 1
ATOM 675 C C . LYS A 1 93 ? -5.183 11.655 -8.351 1.00 86.75 93 LYS A C 1
ATOM 677 O O . LYS A 1 93 ? -6.376 11.867 -8.534 1.00 86.75 93 LYS A O 1
ATOM 682 N N . GLY A 1 94 ? -4.721 10.554 -7.762 1.00 83.69 94 GLY A N 1
ATOM 683 C CA . GLY A 1 94 ? -5.558 9.476 -7.235 1.00 83.69 94 GLY A CA 1
ATOM 684 C C . GLY A 1 94 ? -6.349 9.838 -5.975 1.00 83.69 94 GLY A C 1
ATOM 685 O O . GLY A 1 94 ? -7.049 8.986 -5.448 1.00 83.69 94 GLY A O 1
ATOM 686 N N . GLY A 1 95 ? -6.252 11.075 -5.470 1.00 88.94 95 GLY A N 1
ATOM 687 C CA . GLY A 1 95 ? -7.030 11.537 -4.315 1.00 88.94 95 GLY A CA 1
ATOM 688 C C . GLY A 1 95 ? -6.395 11.239 -2.953 1.00 88.94 95 GLY A C 1
ATOM 689 O O . GLY A 1 95 ? -7.009 11.527 -1.922 1.00 88.94 95 GLY A O 1
ATOM 690 N N . ALA A 1 96 ? -5.152 10.740 -2.926 1.00 91.94 96 ALA A N 1
ATOM 691 C CA . ALA A 1 96 ? -4.448 10.364 -1.699 1.00 91.94 96 ALA A CA 1
ATOM 692 C C . ALA A 1 96 ? -4.331 11.516 -0.687 1.00 91.94 96 ALA A C 1
ATOM 694 O O . ALA A 1 96 ? -4.413 11.288 0.517 1.00 91.94 96 ALA A O 1
ATOM 695 N N . LEU A 1 97 ? -4.186 12.763 -1.158 1.00 92.06 97 LEU A N 1
ATOM 696 C CA . LEU A 1 97 ? -3.953 13.933 -0.300 1.00 92.06 97 LEU A CA 1
ATOM 697 C C . LEU A 1 97 ? -5.019 14.091 0.789 1.00 92.06 97 LEU A C 1
ATOM 699 O O . LEU A 1 97 ? -4.683 14.305 1.952 1.00 92.06 97 LEU A O 1
ATOM 703 N N . LYS A 1 98 ? -6.302 13.947 0.437 1.00 91.25 98 LYS A N 1
ATOM 704 C CA . LYS A 1 98 ? -7.399 14.098 1.402 1.00 91.25 98 LYS A CA 1
ATOM 705 C C . LYS A 1 98 ? -7.359 12.997 2.465 1.00 91.25 98 LYS A C 1
ATOM 707 O O . LYS A 1 98 ? -7.517 13.297 3.646 1.00 91.25 98 LYS A O 1
ATOM 712 N N . GLY A 1 99 ? -7.128 11.750 2.051 1.00 91.62 99 GLY A N 1
ATOM 713 C CA . GLY A 1 99 ? -7.036 10.603 2.959 1.00 91.62 99 GLY A CA 1
ATOM 714 C C . GLY A 1 99 ? -5.835 10.702 3.901 1.00 91.62 99 GLY A C 1
ATOM 715 O O . GLY A 1 99 ? -5.982 10.538 5.109 1.00 91.62 99 GLY A O 1
ATOM 716 N N . LEU A 1 100 ? -4.665 11.068 3.371 1.00 93.06 100 LEU A N 1
ATOM 717 C CA . LEU A 1 100 ? -3.444 11.239 4.161 1.00 93.06 100 LEU A CA 1
ATOM 718 C C . LEU A 1 100 ? -3.574 12.390 5.173 1.00 93.06 100 LEU A C 1
ATOM 720 O O . LEU A 1 100 ? -3.197 12.229 6.332 1.00 93.06 100 LEU A O 1
ATOM 724 N N . LEU A 1 101 ? -4.161 13.527 4.781 1.00 93.31 101 LEU A N 1
ATOM 725 C CA . LEU A 1 101 ? -4.425 14.640 5.704 1.00 93.31 101 LEU A CA 1
ATOM 726 C C . LEU A 1 101 ? -5.408 14.249 6.816 1.00 93.31 101 LEU A C 1
ATOM 728 O O . LEU A 1 101 ? -5.196 14.609 7.974 1.00 93.31 101 LEU A O 1
ATOM 732 N N . ALA A 1 102 ? -6.457 13.490 6.486 1.00 91.50 102 ALA A N 1
ATOM 733 C CA . ALA A 1 102 ? -7.405 12.991 7.476 1.00 91.50 102 ALA A CA 1
ATOM 734 C C . ALA A 1 102 ? -6.721 12.041 8.473 1.00 91.50 102 ALA A C 1
ATOM 736 O O . ALA A 1 102 ? -6.823 12.250 9.683 1.00 91.50 102 ALA A O 1
ATOM 737 N N . LEU A 1 103 ? -5.952 11.062 7.985 1.00 89.94 103 LEU A N 1
ATOM 738 C CA . LEU A 1 103 ? -5.189 10.155 8.845 1.00 89.94 103 LEU A CA 1
ATOM 739 C C . LEU A 1 103 ? -4.201 10.899 9.736 1.00 89.94 103 LEU A C 1
ATOM 741 O O . LEU A 1 103 ? -4.096 10.566 10.910 1.00 89.94 103 LEU A O 1
ATOM 745 N N . MET A 1 104 ? -3.517 11.923 9.221 1.00 89.94 104 MET A N 1
ATOM 746 C CA . MET A 1 104 ? -2.608 12.754 10.013 1.00 89.94 104 MET A CA 1
ATOM 747 C C . MET A 1 104 ? -3.330 13.475 11.165 1.00 89.94 104 MET A C 1
ATOM 749 O O . MET A 1 104 ? -2.762 13.620 12.248 1.00 89.94 104 MET A O 1
ATOM 753 N N . ALA A 1 105 ? -4.578 13.902 10.957 1.00 86.81 105 ALA A N 1
ATOM 754 C CA . ALA A 1 105 ? -5.359 14.618 11.961 1.00 86.81 105 ALA A CA 1
ATOM 755 C C . ALA A 1 105 ? -5.949 13.695 13.039 1.00 86.81 105 ALA A C 1
ATOM 757 O O . ALA A 1 105 ? -5.859 14.012 14.227 1.00 86.81 105 ALA A O 1
ATOM 758 N N . VAL A 1 106 ? -6.551 12.567 12.640 1.00 86.25 106 VAL A N 1
ATOM 759 C CA . VAL A 1 106 ? -7.381 11.737 13.540 1.00 86.25 106 VAL A CA 1
ATOM 760 C C . VAL A 1 106 ? -6.927 10.283 13.684 1.00 86.25 106 VAL A C 1
ATOM 762 O O . VAL A 1 106 ? -7.446 9.569 14.540 1.00 86.25 106 VAL A O 1
ATOM 765 N N . GLY A 1 107 ? -5.955 9.831 12.890 1.00 82.81 107 GLY A N 1
ATOM 766 C CA . GLY A 1 107 ? -5.430 8.468 12.953 1.00 82.81 107 GLY A CA 1
ATOM 767 C C . GLY A 1 107 ? -4.591 8.195 14.206 1.00 82.81 107 GLY A C 1
ATOM 768 O O . GLY A 1 107 ? -4.199 9.094 14.959 1.00 82.81 107 GLY A O 1
ATOM 769 N N . LYS A 1 108 ? -4.252 6.922 14.427 1.00 88.12 108 LYS A N 1
ATOM 770 C CA . LYS A 1 108 ? -3.323 6.524 15.497 1.00 88.12 108 LYS A CA 1
ATOM 771 C C . LYS A 1 108 ? -1.890 6.937 15.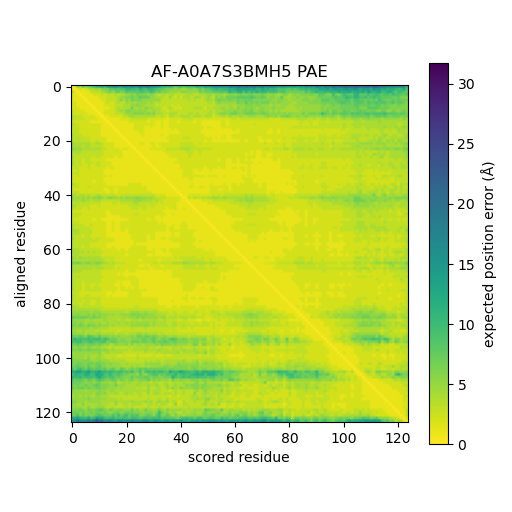195 1.00 88.12 108 LYS A C 1
ATOM 773 O O . LYS A 1 108 ? -1.540 7.257 14.066 1.00 88.12 108 LYS A O 1
ATOM 778 N N . ALA A 1 109 ? -1.033 6.891 16.217 1.00 89.88 109 ALA A N 1
ATOM 779 C CA . ALA A 1 109 ? 0.361 7.328 16.131 1.00 89.88 109 ALA A CA 1
ATOM 780 C C . ALA A 1 109 ? 1.106 6.770 14.903 1.00 89.88 109 ALA A C 1
ATOM 782 O O . ALA A 1 109 ? 1.721 7.547 14.178 1.00 89.88 109 ALA A O 1
ATOM 783 N N . HIS A 1 110 ? 0.992 5.466 14.632 1.00 87.81 110 HIS A N 1
ATOM 784 C CA . HIS A 1 110 ? 1.687 4.849 13.503 1.00 87.81 110 HIS A CA 1
ATOM 785 C C . HIS A 1 110 ? 1.142 5.313 12.142 1.00 87.81 110 HIS A C 1
ATOM 787 O O . HIS A 1 110 ? 1.913 5.769 11.299 1.00 87.81 110 HIS A O 1
ATOM 793 N N . ALA A 1 111 ? -0.182 5.295 11.952 1.00 86.38 111 ALA A N 1
ATOM 794 C CA . ALA A 1 111 ? -0.817 5.785 10.728 1.00 86.38 111 ALA A CA 1
ATOM 795 C C . ALA A 1 111 ? -0.543 7.282 10.492 1.00 86.38 111 ALA A C 1
ATOM 797 O O . ALA A 1 111 ? -0.229 7.674 9.371 1.00 86.38 111 ALA A O 1
ATOM 798 N N . ARG A 1 112 ? -0.562 8.114 11.546 1.00 91.06 112 ARG A N 1
ATOM 799 C CA . ARG A 1 112 ? -0.196 9.542 11.468 1.00 91.06 112 ARG A CA 1
ATOM 800 C C . ARG A 1 112 ? 1.230 9.742 10.990 1.00 91.06 112 ARG A C 1
ATOM 802 O O . ARG A 1 112 ? 1.469 10.588 10.135 1.00 91.06 112 ARG A O 1
ATOM 809 N N . GLN A 1 113 ? 2.168 8.967 11.533 1.00 93.12 113 GLN A N 1
ATOM 810 C CA . GLN A 1 113 ? 3.566 9.030 11.124 1.00 93.12 113 GLN A CA 1
ATOM 811 C C . GLN A 1 113 ? 3.717 8.653 9.647 1.00 93.12 113 GLN A C 1
ATOM 813 O O . GLN A 1 113 ? 4.351 9.392 8.897 1.00 93.12 113 GLN A O 1
ATOM 818 N N . MET A 1 114 ? 3.112 7.540 9.219 1.00 92.75 114 MET A N 1
ATOM 819 C CA . MET A 1 114 ? 3.167 7.109 7.819 1.00 92.75 114 MET A CA 1
ATOM 820 C C . MET A 1 114 ? 2.529 8.141 6.888 1.00 92.75 114 MET A C 1
ATOM 822 O O . MET A 1 114 ? 3.115 8.468 5.858 1.00 92.75 114 MET A O 1
ATOM 826 N N . ALA A 1 115 ? 1.389 8.712 7.278 1.00 90.56 115 ALA A N 1
ATOM 827 C CA . ALA A 1 115 ? 0.706 9.740 6.506 1.00 90.56 115 ALA A CA 1
ATOM 828 C C . ALA A 1 115 ? 1.533 11.027 6.379 1.00 90.56 115 ALA A C 1
ATOM 830 O O . ALA A 1 115 ? 1.679 11.549 5.277 1.00 90.56 115 ALA A O 1
ATOM 831 N N . ALA A 1 116 ? 2.133 11.510 7.471 1.00 91.88 116 ALA A N 1
ATOM 832 C CA . ALA A 1 116 ? 3.001 12.686 7.443 1.00 91.88 116 ALA A CA 1
ATOM 833 C C . ALA A 1 116 ? 4.234 12.465 6.552 1.00 91.88 116 ALA A C 1
ATOM 835 O O . ALA A 1 116 ? 4.591 13.337 5.762 1.00 91.88 116 ALA A O 1
ATOM 836 N N . SER A 1 117 ? 4.860 11.285 6.625 1.00 91.12 117 SER A N 1
ATOM 837 C CA . SER A 1 117 ? 5.981 10.943 5.744 1.00 91.12 117 SER A CA 1
ATOM 838 C C . SER A 1 117 ? 5.559 10.802 4.280 1.00 91.12 117 SER A C 1
ATOM 840 O O . SER A 1 117 ? 6.313 11.197 3.397 1.00 91.12 117 SER A O 1
ATOM 842 N N . ALA A 1 118 ? 4.372 10.256 4.003 1.00 90.81 118 ALA A N 1
ATOM 843 C CA . ALA A 1 118 ? 3.854 10.176 2.640 1.00 90.81 118 ALA A CA 1
ATOM 844 C C . ALA A 1 118 ? 3.614 11.577 2.066 1.00 90.81 118 ALA A C 1
ATOM 846 O O . ALA A 1 118 ? 4.027 11.851 0.947 1.00 90.81 118 ALA A O 1
ATOM 847 N N . LEU A 1 119 ? 3.012 12.476 2.851 1.00 91.50 119 LEU A N 1
ATOM 848 C CA . LEU A 1 119 ? 2.807 13.871 2.459 1.00 91.50 119 LEU A CA 1
ATOM 849 C C . LEU A 1 119 ? 4.129 14.597 2.200 1.00 91.50 119 LEU A C 1
ATOM 851 O O . LEU A 1 119 ? 4.205 15.334 1.227 1.00 91.50 119 LEU A O 1
ATOM 855 N N . LEU A 1 120 ? 5.160 14.364 3.022 1.00 89.81 120 LEU A N 1
ATOM 856 C CA . LEU A 1 120 ? 6.494 14.926 2.796 1.00 89.81 120 LEU A CA 1
ATOM 857 C C . LEU A 1 120 ? 7.048 14.510 1.427 1.00 89.81 120 LEU A C 1
ATOM 859 O O . LEU A 1 120 ? 7.469 15.371 0.668 1.00 89.81 120 LEU A O 1
ATOM 863 N N . ASN A 1 121 ? 6.976 13.221 1.087 1.00 88.75 121 ASN A N 1
ATOM 864 C CA . ASN A 1 121 ? 7.464 12.721 -0.202 1.00 88.75 121 ASN A CA 1
ATOM 865 C C . ASN A 1 121 ? 6.664 13.255 -1.403 1.00 88.75 121 ASN A C 1
ATOM 867 O O . ASN A 1 121 ? 7.167 13.236 -2.515 1.00 88.75 121 ASN A O 1
ATOM 871 N N . LEU A 1 122 ? 5.421 13.701 -1.198 1.00 85.69 122 LEU A N 1
ATOM 872 C CA . LEU A 1 122 ? 4.572 14.265 -2.254 1.00 85.69 122 LEU A CA 1
ATOM 873 C C . LEU A 1 122 ? 4.794 15.770 -2.487 1.00 85.69 122 LEU A C 1
ATOM 875 O O . LEU A 1 122 ? 4.111 16.350 -3.328 1.00 85.69 122 LEU A O 1
ATOM 879 N N . VAL A 1 123 ? 5.661 16.425 -1.708 1.00 81.69 123 VAL A N 1
ATOM 880 C CA . VAL A 1 123 ? 5.928 17.874 -1.821 1.00 81.69 123 VAL A CA 1
ATOM 881 C C . VAL A 1 123 ? 7.409 18.217 -2.009 1.00 81.69 123 VAL A C 1
ATOM 883 O O . VAL A 1 123 ? 7.737 19.400 -2.112 1.00 81.69 123 VAL A O 1
ATOM 886 N N . THR A 1 124 ? 8.294 17.217 -2.021 1.00 70.12 124 THR A N 1
ATOM 887 C CA . THR A 1 124 ? 9.755 17.358 -2.168 1.00 70.12 124 THR A CA 1
ATOM 888 C C . THR A 1 124 ? 10.229 16.812 -3.499 1.00 70.12 124 THR A C 1
ATOM 890 O O . THR A 1 124 ? 11.009 17.522 -4.172 1.00 70.12 124 THR A O 1
#

Sequence (124 aa):
SKRMQELLMDAGCLPPLVAQLGDADPQVRANAAGTLWSLADASADSRLSIADEGAIAPLVEMLSDVDETVQAHAAGALRNLAQSPELERRIAKGGALKGLLALMAVGKAHARQMAASALLNLVT

Radius of gyration: 13.06 Å; Cα contacts (8 Å, |Δi|>4): 181; chains: 1; bounding box: 30×33×29 Å

InterPro domains:
  IPR000225 Armadillo [PF00514] (5-41)
  IPR000225 Armadillo [PF00514] (47-82)
  IPR000225 Armadillo [PS50176] (54-96)
  IPR000225 Armadillo [SM00185] (1-41)
  IPR000225 Armadillo [SM00185] (43-83)
  IPR000225 Armadillo [SM00185] (84-124)
  IPR011989 Armadillo-like helical [G3DSA:1.25.10.10] (1-124)
  IPR016024 Armadillo-type fold [SSF48371] (3-123)
  IPR045156 Vacuolar protein 8 [PTHR47249] (10-122)

Secondary structure (DSSP, 8-state):
-HHHHHHHHHTT-HHHHHHHTT-SSHHHHHHHHHHHHHHHTT-HHHHHHHHHTTTHHHHHHGGG-SSHHHHHHHHHHHHHHTTSHHHHHHHHHTTHHHHHHHHHHHS-HHHHHHHHHHHHHTT-

pLDDT: mean 93.23, std 5.1, range [70.12, 98.25]

Organism: NCBI:txid156174

Solvent-accessible surface area (backbone atoms only — not comparable to full-atom values): 6215 Å² total; per-residue (Å²): 106,70,71,56,51,52,54,42,56,76,68,58,48,58,67,63,37,48,60,31,54,74,45,91,48,62,66,53,20,22,51,27,30,42,49,50,22,57,42,24,66,68,40,71,67,46,27,50,52,47,50,72,73,52,38,57,55,59,35,35,58,31,37,71,47,92,46,68,63,32,20,24,22,17,27,39,22,51,26,36,35,21,72,35,81,77,41,26,59,54,46,54,73,57,52,34,60,63,34,31,53,48,25,46,75,74,45,55,74,65,26,18,51,27,16,50,52,24,53,50,43,65,74,111

Mean predicted aligned error: 3.25 Å